Protein AF-A0A6H1UCH4-F1 (afdb_monomer_lite)

Radius of gyration: 14.79 Å; chains: 1; bounding box: 41×30×44 Å

Sequence (130 aa):
MLDKYSFKKVGDIELVNDIPLFTNTNFDQRHGYVYLWLEKSAHASTIVYVGKAGKTLKNRCRQHINGFKNSVTGKKHAQRFRNGFSTGCIYEIYARKSDCHAMLDEQDIPMECVEEIAFIKKFKPIWNSA

Organism: NCBI:txid2724191

Foldseek 3Di:
DCVVVPWDFAFWWDQDPLATATPPGPWDQAFQKKKFKWKDDPPDIAGQDIDHGRGTPVVVRVVLSVCCPPPPLSVVVSVVVVVSVVVVIIITMIMDHAAAQDDPNDGRHHCNVVVSVVVCVVRVRNSPDD

Secondary structure (DSSP, 8-state):
-GGGGT-EEEEEEEEETTEEEEES----S---EEEEEEEE-SS-EEEEEEEEESS-HHHHHHHHHHHHHH-HHHHHHHHHHHHHHHTT-EEEEEEEEPPEEEETTEEEEE-HHHHHHHHHHHH--TTS--

Structure (mmCIF, N/CA/C/O backbone):
data_AF-A0A6H1UCH4-F1
#
_entry.id   AF-A0A6H1UCH4-F1
#
loop_
_atom_site.group_PDB
_atom_site.id
_atom_site.type_symbol
_atom_site.label_atom_id
_atom_site.label_alt_id
_atom_site.label_comp_id
_atom_site.label_asym_id
_atom_site.label_entity_id
_atom_site.label_seq_id
_atom_site.pdbx_PDB_ins_code
_atom_site.Cartn_x
_atom_site.Cartn_y
_atom_site.Cartn_z
_atom_site.occupancy
_atom_site.B_iso_or_equiv
_atom_site.auth_seq_id
_atom_site.auth_comp_id
_atom_site.auth_asym_id
_atom_site.auth_atom_id
_atom_site.pdbx_PDB_model_num
ATOM 1 N N . MET A 1 1 ? -14.579 -3.007 -9.261 1.00 67.50 1 MET A N 1
ATOM 2 C CA . MET A 1 1 ? -13.879 -1.717 -9.532 1.00 67.50 1 MET A CA 1
ATOM 3 C C . MET A 1 1 ? -12.371 -1.918 -9.620 1.00 67.50 1 MET A C 1
ATOM 5 O O . MET A 1 1 ? -11.774 -1.469 -10.590 1.00 67.50 1 MET A O 1
ATOM 9 N N . LEU A 1 2 ? -11.765 -2.588 -8.635 1.00 85.94 2 LEU A N 1
ATOM 10 C CA . LEU A 1 2 ? -10.325 -2.862 -8.590 1.00 85.94 2 LEU A CA 1
ATOM 11 C C . LEU A 1 2 ? -9.851 -3.833 -9.689 1.00 85.94 2 LEU A C 1
ATOM 13 O O . LEU A 1 2 ? -8.742 -3.670 -10.195 1.00 85.94 2 LEU A O 1
ATOM 17 N N . ASP A 1 3 ? -10.720 -4.744 -10.138 1.00 87.00 3 ASP A N 1
ATOM 18 C CA . ASP A 1 3 ? -10.412 -5.724 -11.195 1.00 87.00 3 ASP A CA 1
ATOM 19 C C . ASP A 1 3 ? -10.087 -5.070 -12.539 1.00 87.00 3 ASP A C 1
ATOM 21 O O . ASP A 1 3 ? -9.209 -5.537 -13.256 1.00 87.00 3 ASP A O 1
ATOM 25 N N . LYS A 1 4 ? -10.718 -3.923 -12.845 1.00 92.62 4 LYS A N 1
ATOM 26 C CA . LYS A 1 4 ? -10.417 -3.125 -14.049 1.00 92.62 4 LYS A CA 1
ATOM 27 C C . LYS A 1 4 ? -8.950 -2.682 -14.101 1.00 92.62 4 LYS A C 1
ATOM 29 O O . LYS A 1 4 ? -8.430 -2.401 -15.174 1.00 92.62 4 LYS A O 1
ATOM 34 N N . TYR A 1 5 ? -8.306 -2.588 -12.942 1.00 94.75 5 TYR A N 1
ATOM 35 C CA . TYR A 1 5 ? -6.913 -2.185 -12.791 1.00 94.75 5 TYR A CA 1
ATOM 36 C C . TYR A 1 5 ? -6.024 -3.354 -12.355 1.00 94.75 5 TYR A C 1
ATOM 38 O O . TYR A 1 5 ? -4.873 -3.134 -11.995 1.00 94.75 5 TYR A O 1
ATOM 46 N N . SER A 1 6 ? -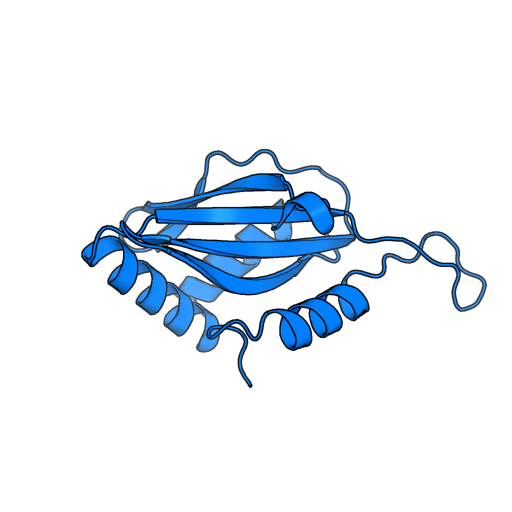6.525 -4.591 -12.377 1.00 95.50 6 SER A N 1
ATOM 47 C CA . SER A 1 6 ? -5.775 -5.801 -12.012 1.00 95.50 6 SER A CA 1
ATOM 48 C C . SER A 1 6 ? -5.205 -5.797 -10.587 1.00 95.50 6 SER A C 1
ATOM 50 O O . SER A 1 6 ? -4.222 -6.486 -10.311 1.00 95.50 6 SER A O 1
ATOM 52 N N . PHE A 1 7 ? -5.807 -5.038 -9.668 1.00 97.19 7 PHE A N 1
ATOM 53 C CA . PHE A 1 7 ? -5.459 -5.118 -8.251 1.00 97.19 7 PHE A CA 1
ATOM 54 C C . PHE A 1 7 ? -6.028 -6.399 -7.651 1.00 97.19 7 PHE A C 1
ATOM 56 O O . PHE A 1 7 ? -7.212 -6.690 -7.800 1.00 97.19 7 PHE A O 1
ATOM 63 N N . LYS A 1 8 ? -5.194 -7.136 -6.919 1.00 96.75 8 LYS A N 1
ATOM 64 C CA . LYS A 1 8 ? -5.592 -8.346 -6.193 1.00 96.75 8 LYS A CA 1
ATOM 65 C C . LYS A 1 8 ? -5.368 -8.150 -4.704 1.00 96.75 8 LYS A C 1
ATOM 67 O O . LYS A 1 8 ? -4.408 -7.482 -4.322 1.00 96.75 8 LYS A O 1
ATOM 72 N N . LYS A 1 9 ? -6.228 -8.737 -3.870 1.00 97.06 9 LYS A N 1
ATOM 73 C CA . LYS A 1 9 ? -6.005 -8.774 -2.422 1.00 97.06 9 LYS A CA 1
ATOM 74 C C . LYS A 1 9 ? -4.719 -9.554 -2.149 1.00 97.06 9 LYS A C 1
ATOM 76 O O . LYS A 1 9 ? -4.552 -10.661 -2.656 1.00 97.06 9 LYS A O 1
ATOM 81 N N . VAL A 1 10 ? -3.814 -8.967 -1.373 1.00 97.62 10 VAL A N 1
ATOM 82 C CA . VAL A 1 10 ? -2.509 -9.558 -1.031 1.00 97.62 10 VAL A CA 1
ATOM 83 C C . VAL A 1 10 ? -2.291 -9.698 0.472 1.00 97.62 10 VAL A C 1
ATOM 85 O O . VAL A 1 10 ? -1.241 -10.186 0.880 1.00 97.62 10 VAL A O 1
ATOM 88 N N . GLY A 1 11 ? -3.260 -9.291 1.289 1.00 98.06 11 GLY A N 1
ATOM 89 C CA . GLY A 1 11 ? -3.237 -9.462 2.736 1.00 98.06 11 GLY A CA 1
ATOM 90 C C . GLY A 1 11 ? -4.300 -8.627 3.438 1.00 98.06 11 GLY A C 1
ATOM 91 O O . GLY A 1 11 ? -5.063 -7.892 2.801 1.00 98.06 11 GLY A O 1
ATOM 92 N N . ASP A 1 12 ? -4.287 -8.727 4.756 1.00 98.38 12 ASP A N 1
ATOM 93 C CA . ASP A 1 12 ? -5.112 -7.962 5.680 1.00 98.38 12 ASP A CA 1
ATOM 94 C C . ASP A 1 12 ? -4.245 -6.979 6.470 1.00 98.38 12 ASP A C 1
ATOM 96 O O . ASP A 1 12 ? -3.012 -7.084 6.511 1.00 98.38 12 ASP A O 1
ATOM 100 N N . ILE A 1 13 ? -4.893 -5.990 7.077 1.00 98.50 13 ILE A N 1
ATOM 101 C CA . ILE A 1 13 ? -4.289 -5.141 8.097 1.00 98.50 13 ILE A CA 1
ATOM 102 C C . ILE A 1 13 ? -5.096 -5.367 9.368 1.00 98.50 13 ILE A C 1
ATOM 104 O O . ILE A 1 13 ? -6.315 -5.213 9.361 1.00 98.50 13 ILE A O 1
ATOM 108 N N . GLU A 1 14 ? -4.415 -5.725 10.449 1.00 97.81 14 GLU A N 1
ATOM 109 C CA . GLU A 1 14 ? -5.022 -6.065 11.735 1.00 97.81 14 GLU A CA 1
ATOM 110 C C . GLU A 1 14 ? -4.329 -5.307 12.865 1.00 97.81 14 GLU A C 1
ATOM 112 O O . GLU A 1 14 ? -3.151 -4.950 12.771 1.00 97.81 14 GLU A O 1
ATOM 117 N N . LEU A 1 15 ? -5.058 -5.057 13.950 1.00 97.19 15 LEU A N 1
ATOM 118 C CA . LEU A 1 15 ? -4.510 -4.422 15.139 1.00 97.19 15 LEU A CA 1
ATOM 119 C C . LEU A 1 15 ? -3.975 -5.496 16.099 1.00 97.19 15 LEU A C 1
ATOM 121 O O . LEU A 1 15 ? -4.747 -6.265 16.665 1.00 97.19 15 LEU A O 1
ATOM 125 N N . VAL A 1 16 ? -2.659 -5.537 16.316 1.00 95.56 16 VAL A N 1
ATOM 126 C CA . VAL A 1 16 ? -2.014 -6.471 17.255 1.00 95.56 16 VAL A CA 1
ATOM 127 C C . VAL A 1 16 ? -1.284 -5.662 18.316 1.00 95.56 16 VAL A C 1
ATOM 129 O O . VAL A 1 16 ? -0.370 -4.904 17.994 1.00 95.56 16 VAL A O 1
ATOM 132 N N . ASN A 1 17 ? -1.683 -5.810 19.583 1.00 93.50 17 ASN A N 1
ATOM 133 C CA . ASN A 1 17 ? -1.164 -5.004 20.698 1.00 93.50 17 ASN A CA 1
ATOM 134 C C . ASN A 1 17 ? -1.185 -3.494 20.387 1.00 93.50 17 ASN A C 1
ATOM 136 O O . ASN A 1 17 ? -0.187 -2.797 20.558 1.00 93.50 17 ASN A O 1
ATOM 140 N N . ASP A 1 18 ? -2.315 -3.015 19.858 1.00 92.94 18 ASP A N 1
ATOM 141 C CA . ASP A 1 18 ? -2.544 -1.615 19.474 1.00 92.94 18 ASP A CA 1
ATOM 142 C C . ASP A 1 18 ? -1.630 -1.066 18.351 1.00 92.94 18 ASP A C 1
ATOM 144 O O . ASP A 1 18 ? -1.526 0.143 18.115 1.00 92.94 18 ASP A O 1
ATOM 148 N N . ILE A 1 19 ? -0.960 -1.955 17.614 1.00 94.88 19 ILE A N 1
ATOM 149 C CA . ILE A 1 19 ? -0.114 -1.614 16.468 1.00 94.88 19 ILE A CA 1
ATOM 150 C C . ILE A 1 19 ? -0.716 -2.252 15.210 1.00 94.88 19 ILE A C 1
ATOM 152 O O . ILE A 1 19 ? -0.902 -3.470 15.187 1.00 94.88 19 ILE A O 1
ATOM 156 N N . PRO A 1 20 ? -0.981 -1.480 14.138 1.00 97.81 20 PRO A N 1
ATOM 157 C CA . PRO A 1 20 ? -1.406 -2.060 12.871 1.00 97.81 20 PRO A CA 1
ATOM 158 C C . PRO A 1 20 ? -0.281 -2.894 12.253 1.00 97.81 20 PRO A C 1
ATOM 160 O O . PRO A 1 20 ? 0.840 -2.404 12.070 1.00 97.81 20 PRO A O 1
ATOM 163 N N . LEU A 1 21 ? -0.583 -4.139 11.905 1.00 98.00 21 LEU A N 1
ATOM 164 C CA . LEU A 1 21 ? 0.314 -5.072 11.232 1.00 98.00 21 LE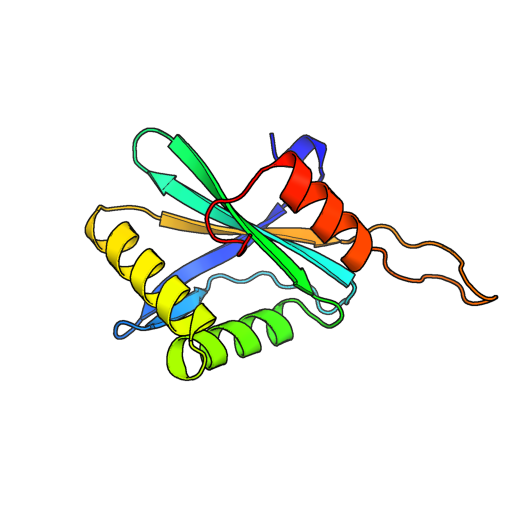U A CA 1
ATOM 165 C C . LEU A 1 21 ? -0.329 -5.591 9.948 1.00 98.00 21 LEU A C 1
ATOM 167 O O . LEU A 1 21 ? -1.546 -5.663 9.837 1.00 98.00 21 LEU A O 1
ATOM 171 N N . PHE A 1 22 ? 0.511 -5.972 8.987 1.00 97.88 22 PHE A N 1
ATOM 172 C CA . PHE A 1 22 ? 0.073 -6.635 7.761 1.00 97.88 22 PHE A CA 1
ATOM 173 C C . PHE A 1 22 ? 0.089 -8.148 7.987 1.00 97.88 22 PHE A C 1
ATOM 175 O O . PHE A 1 22 ? 1.156 -8.706 8.264 1.00 97.88 22 PHE A O 1
ATOM 182 N N . THR A 1 23 ? -1.066 -8.796 7.876 1.00 97.62 23 THR A N 1
ATOM 183 C CA . THR A 1 23 ? -1.272 -10.224 8.168 1.00 97.62 23 THR A CA 1
ATOM 184 C C . THR A 1 23 ? -1.911 -10.942 6.977 1.00 97.62 23 THR A C 1
ATOM 186 O O . THR A 1 23 ? -2.211 -10.321 5.954 1.00 97.62 23 THR A O 1
ATOM 189 N N . ASN A 1 24 ? -2.002 -12.278 7.044 1.00 96.50 24 ASN A N 1
ATOM 190 C CA . ASN A 1 24 ? -2.532 -13.139 5.972 1.00 96.50 24 ASN A CA 1
ATOM 191 C C . ASN A 1 24 ? -1.945 -12.825 4.584 1.00 96.50 24 ASN A C 1
ATOM 193 O O . ASN A 1 24 ? -2.632 -12.827 3.562 1.00 96.50 24 ASN A O 1
ATOM 197 N N . THR A 1 25 ? -0.654 -12.487 4.552 1.00 95.75 25 THR A N 1
ATOM 198 C CA . THR A 1 25 ? -0.038 -11.893 3.370 1.00 95.75 25 THR A CA 1
ATOM 199 C C . THR A 1 25 ? 0.361 -12.956 2.356 1.00 95.75 25 THR A C 1
ATOM 201 O O . THR A 1 25 ? 1.116 -13.868 2.695 1.00 95.75 25 THR A O 1
ATOM 204 N N . ASN A 1 26 ? -0.024 -12.776 1.096 1.00 94.94 26 ASN A N 1
ATOM 205 C CA . ASN A 1 26 ? 0.493 -13.542 -0.037 1.00 94.94 26 ASN A CA 1
ATOM 206 C C . ASN A 1 26 ? 1.364 -12.636 -0.916 1.00 94.94 26 ASN A C 1
ATOM 208 O O . ASN A 1 26 ? 1.003 -12.266 -2.036 1.00 94.94 26 ASN A O 1
ATOM 212 N N . PHE A 1 27 ? 2.486 -12.190 -0.350 1.00 92.50 27 PHE A N 1
ATOM 213 C CA . PHE A 1 27 ? 3.398 -11.296 -1.048 1.00 92.50 27 PHE A CA 1
ATOM 214 C C . PHE A 1 27 ? 4.322 -12.058 -1.983 1.00 92.50 27 PHE A C 1
ATOM 216 O O . PHE A 1 27 ? 5.138 -12.884 -1.583 1.00 92.50 27 PHE A O 1
ATOM 223 N N . ASP A 1 28 ? 4.241 -11.647 -3.231 1.00 86.69 28 ASP A N 1
ATOM 224 C CA . ASP A 1 28 ? 5.237 -11.859 -4.259 1.00 86.69 28 ASP A CA 1
ATOM 225 C C . ASP A 1 28 ? 6.632 -11.312 -3.854 1.00 86.69 28 ASP A C 1
ATOM 227 O O . ASP A 1 28 ? 6.739 -10.317 -3.125 1.00 86.69 28 ASP A O 1
ATOM 231 N N . GLN A 1 29 ? 7.709 -11.955 -4.325 1.00 90.38 29 GLN A N 1
ATOM 232 C CA . GLN A 1 29 ? 9.100 -11.531 -4.095 1.00 90.38 29 GLN A CA 1
ATOM 233 C C . GLN A 1 29 ? 9.651 -10.540 -5.134 1.00 90.38 29 GLN A C 1
ATOM 235 O O . GLN A 1 29 ? 10.756 -10.023 -4.968 1.00 90.38 29 GLN A O 1
ATOM 240 N N . ARG A 1 30 ? 8.899 -10.241 -6.189 1.00 92.69 30 ARG A N 1
ATOM 241 C CA . ARG A 1 30 ? 9.230 -9.240 -7.203 1.00 92.69 30 ARG A CA 1
ATOM 242 C C . ARG A 1 30 ? 9.098 -7.824 -6.633 1.00 92.69 30 ARG A C 1
ATOM 244 O O . ARG A 1 30 ? 8.497 -7.581 -5.584 1.00 92.69 30 ARG A O 1
ATOM 251 N N . HIS A 1 31 ? 9.672 -6.867 -7.350 1.00 93.69 31 HIS A N 1
ATOM 252 C CA . HIS A 1 31 ? 9.618 -5.437 -7.035 1.00 93.69 31 HIS A CA 1
ATOM 253 C C . HIS A 1 31 ? 8.653 -4.684 -7.960 1.00 93.69 31 HIS A C 1
ATOM 255 O O . HIS A 1 31 ? 8.083 -5.295 -8.854 1.00 93.69 31 HIS A O 1
ATOM 261 N N . GLY A 1 32 ? 8.463 -3.375 -7.784 1.00 96.38 32 GLY A N 1
ATOM 262 C CA . GLY A 1 32 ? 7.693 -2.539 -8.716 1.00 96.38 32 GLY A CA 1
ATOM 263 C C . GLY A 1 32 ? 6.186 -2.780 -8.641 1.00 96.38 32 GLY A C 1
ATOM 264 O O . GLY A 1 32 ? 5.579 -3.228 -9.609 1.00 96.38 32 GLY A O 1
ATOM 265 N N . TYR A 1 33 ? 5.600 -2.536 -7.469 1.00 97.81 33 TYR A N 1
ATOM 266 C CA . TYR A 1 33 ? 4.156 -2.650 -7.237 1.00 97.81 33 TYR A CA 1
ATOM 267 C C . TYR A 1 33 ? 3.556 -1.300 -6.888 1.00 97.81 33 TYR A C 1
ATOM 269 O O . TYR A 1 33 ? 4.154 -0.534 -6.129 1.00 97.81 33 TYR A O 1
ATOM 277 N N . VAL A 1 34 ? 2.316 -1.084 -7.312 1.00 98.12 34 VAL A N 1
ATOM 278 C CA . VAL A 1 34 ? 1.404 -0.157 -6.639 1.00 98.12 34 VAL A CA 1
ATOM 279 C C . VAL A 1 34 ? 0.480 -0.964 -5.738 1.00 98.12 34 VAL A C 1
ATOM 281 O O . VAL A 1 34 ? 0.017 -2.046 -6.107 1.00 98.12 34 VAL A O 1
ATOM 284 N N . TYR A 1 35 ? 0.214 -0.454 -4.542 1.00 98.19 35 TYR A N 1
ATOM 285 C CA . TYR A 1 35 ? -0.719 -1.046 -3.596 1.00 98.19 35 TYR A CA 1
ATOM 286 C C . TYR A 1 35 ? -1.689 -0.009 -3.043 1.00 98.19 35 TYR A C 1
ATOM 288 O O . TYR A 1 35 ? -1.442 1.196 -3.060 1.00 98.19 35 TYR A O 1
ATOM 296 N N . LEU A 1 36 ? -2.807 -0.517 -2.546 1.00 98.44 36 LEU A N 1
ATOM 297 C CA . LEU A 1 36 ? -3.907 0.229 -1.967 1.00 98.44 36 LEU A CA 1
ATOM 298 C C . LEU A 1 36 ? -4.159 -0.300 -0.563 1.00 98.44 36 LEU A C 1
ATOM 300 O O . LEU A 1 36 ? -4.064 -1.508 -0.334 1.00 98.44 36 LEU A O 1
ATOM 304 N N . TRP A 1 37 ? -4.548 0.584 0.347 1.00 98.56 37 TRP A N 1
ATOM 305 C CA . TRP A 1 37 ? -5.264 0.180 1.553 1.00 98.56 37 TRP A CA 1
ATOM 306 C C . TRP A 1 37 ? -6.742 0.461 1.348 1.00 98.56 37 TRP A C 1
ATOM 308 O O . TRP A 1 37 ? -7.131 1.582 1.003 1.00 98.56 37 TRP A O 1
ATOM 318 N N . LEU A 1 38 ? -7.547 -0.575 1.538 1.00 98.12 38 LEU A N 1
ATOM 319 C CA . LEU A 1 38 ? -8.990 -0.523 1.424 1.00 98.12 38 LEU A CA 1
ATOM 320 C C . LEU A 1 38 ? -9.589 -0.635 2.823 1.00 98.12 38 LEU A C 1
ATOM 322 O O . LEU A 1 38 ? -9.329 -1.607 3.525 1.00 98.12 38 LEU A O 1
ATOM 326 N N . GLU A 1 39 ? -10.379 0.355 3.212 1.00 98.12 39 GLU A N 1
ATOM 327 C CA . GLU A 1 39 ? -11.228 0.310 4.398 1.00 98.12 39 GLU A CA 1
ATOM 328 C C . GLU A 1 39 ? -12.598 -0.236 4.004 1.00 98.12 39 GLU A C 1
ATOM 330 O O . GLU A 1 39 ? -13.176 0.196 3.005 1.00 98.12 39 GLU A O 1
ATOM 335 N N . LYS A 1 40 ? -13.125 -1.178 4.780 1.00 97.62 40 LYS A N 1
ATOM 336 C CA . LYS A 1 40 ? -14.440 -1.785 4.576 1.00 97.62 40 LYS A CA 1
ATOM 337 C C . LYS A 1 40 ? -15.265 -1.582 5.834 1.00 97.62 40 LYS A C 1
ATOM 339 O O . LYS A 1 40 ? -14.899 -2.071 6.899 1.00 97.62 40 LYS A O 1
ATOM 344 N N . SER A 1 41 ? -16.372 -0.867 5.691 1.00 95.56 41 SER A N 1
ATOM 345 C CA . SER A 1 41 ? -17.405 -0.719 6.713 1.00 95.56 41 SER A CA 1
ATOM 346 C C . SER A 1 41 ? -18.646 -1.525 6.322 1.00 95.56 41 SER A C 1
ATOM 348 O O . SER A 1 41 ? -18.701 -2.120 5.244 1.00 95.56 41 SER A O 1
ATOM 350 N N . ALA A 1 42 ? -19.677 -1.510 7.169 1.00 92.06 42 ALA A N 1
ATOM 351 C CA . ALA A 1 42 ? -20.955 -2.162 6.877 1.00 92.06 42 ALA A CA 1
ATOM 352 C C . ALA A 1 42 ? -21.643 -1.641 5.598 1.00 92.06 42 ALA A C 1
ATOM 354 O O . ALA A 1 42 ? -22.483 -2.332 5.026 1.00 92.06 42 ALA A O 1
ATOM 355 N N . HIS A 1 43 ? -21.305 -0.429 5.150 1.00 91.00 43 HIS A N 1
ATOM 356 C CA . HIS A 1 43 ? -22.022 0.258 4.072 1.00 91.00 43 HIS A CA 1
ATOM 357 C C . HIS A 1 43 ? -21.167 0.533 2.836 1.00 91.00 43 HIS A C 1
ATOM 359 O O . HIS A 1 43 ? -21.715 0.758 1.758 1.00 91.00 43 HIS A O 1
ATOM 365 N N . ALA A 1 44 ? -19.838 0.553 2.968 1.00 93.94 44 ALA A N 1
ATOM 366 C CA . ALA A 1 44 ? -18.964 0.972 1.883 1.00 93.94 44 ALA A CA 1
ATOM 367 C C . ALA A 1 44 ? -17.578 0.326 1.946 1.00 93.94 44 ALA A C 1
ATOM 369 O O . ALA A 1 44 ? -17.092 -0.088 2.996 1.00 93.94 44 ALA A O 1
ATOM 370 N N . SER A 1 45 ? -16.925 0.287 0.786 1.00 95.56 45 SER A N 1
ATOM 371 C CA . SER A 1 45 ? -15.498 -0.002 0.656 1.00 95.56 45 SER A CA 1
ATOM 372 C C . SER A 1 45 ? -14.799 1.211 0.047 1.00 95.56 45 SER A C 1
ATOM 374 O O . SER A 1 45 ? -15.150 1.630 -1.057 1.00 95.56 45 SER A O 1
ATOM 376 N N . THR A 1 46 ? -13.809 1.757 0.747 1.00 96.38 46 THR A N 1
ATOM 377 C CA . THR A 1 46 ? -13.150 3.021 0.402 1.00 96.38 46 THR A CA 1
ATOM 378 C C . THR A 1 46 ? -11.646 2.826 0.302 1.00 96.38 46 THR A C 1
ATOM 380 O O . THR A 1 46 ? -11.014 2.280 1.204 1.00 96.38 46 THR A O 1
ATOM 383 N N . ILE A 1 47 ? -11.043 3.298 -0.790 1.00 97.94 47 ILE A N 1
ATOM 384 C CA . ILE A 1 47 ? -9.583 3.345 -0.918 1.00 97.94 47 ILE A CA 1
ATOM 385 C C . ILE A 1 47 ? -9.090 4.513 -0.066 1.00 97.94 47 ILE A C 1
ATOM 387 O O . ILE A 1 47 ? -9.285 5.675 -0.421 1.00 97.94 47 ILE A O 1
ATOM 391 N N . VAL A 1 48 ? -8.457 4.208 1.064 1.00 97.88 48 VAL A N 1
ATOM 392 C CA . VAL A 1 48 ? -7.994 5.235 2.008 1.00 97.88 48 VAL A CA 1
ATOM 393 C C . VAL A 1 48 ? -6.564 5.6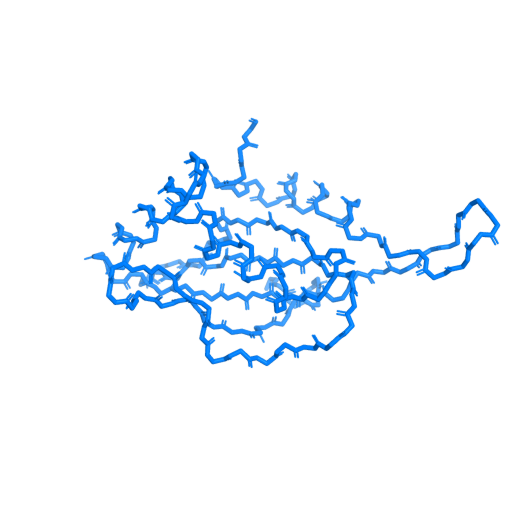70 1.736 1.00 97.88 48 VAL A C 1
ATOM 395 O O . VAL A 1 48 ? -6.217 6.805 2.048 1.00 97.88 48 VAL A O 1
ATOM 398 N N . TYR A 1 49 ? -5.751 4.811 1.117 1.00 98.44 49 TYR A N 1
ATOM 399 C CA . TYR A 1 49 ? -4.350 5.086 0.810 1.00 98.44 49 TYR A CA 1
ATOM 400 C C . TYR A 1 49 ? -3.911 4.382 -0.476 1.00 98.44 49 TYR A C 1
ATOM 402 O O . TYR A 1 49 ? -4.321 3.254 -0.748 1.00 98.44 49 TYR A O 1
ATOM 410 N N . VAL A 1 50 ? -3.040 5.037 -1.236 1.00 98.50 50 VAL A N 1
ATOM 411 C CA . VAL A 1 50 ? -2.308 4.506 -2.388 1.00 98.50 50 VAL A CA 1
ATOM 412 C C . VAL A 1 50 ? -0.821 4.625 -2.076 1.00 98.50 50 VAL A C 1
ATOM 414 O O . VAL A 1 50 ? -0.368 5.667 -1.610 1.00 98.50 50 VAL A O 1
ATOM 417 N N . GLY A 1 51 ? -0.041 3.592 -2.360 1.00 97.81 51 GLY A N 1
ATOM 418 C CA . GLY A 1 51 ? 1.405 3.673 -2.231 1.00 97.81 51 GLY A CA 1
ATOM 419 C C . GLY A 1 51 ? 2.140 2.801 -3.237 1.00 97.81 51 GLY A C 1
ATOM 420 O O . GLY A 1 51 ? 1.553 1.931 -3.877 1.00 97.81 51 GLY A O 1
ATOM 421 N N . LYS A 1 52 ? 3.457 2.985 -3.329 1.00 97.81 52 LYS A N 1
ATOM 422 C CA . LYS A 1 52 ? 4.332 2.157 -4.171 1.00 97.81 52 LYS A CA 1
ATOM 423 C C . LYS A 1 52 ? 5.354 1.325 -3.411 1.00 97.81 52 LYS A C 1
ATOM 425 O O . LYS A 1 52 ? 5.884 1.735 -2.371 1.00 97.81 52 LYS A O 1
ATOM 430 N N . ALA A 1 53 ? 5.724 0.180 -3.960 1.00 97.44 53 ALA A N 1
ATOM 431 C CA . ALA A 1 53 ? 6.840 -0.640 -3.515 1.00 97.44 53 ALA A CA 1
ATOM 432 C C . ALA A 1 53 ? 7.844 -0.806 -4.664 1.00 97.44 53 ALA A C 1
ATOM 434 O O . ALA A 1 53 ? 7.669 -1.655 -5.529 1.00 97.44 53 ALA A O 1
ATOM 435 N N . GLY A 1 54 ? 8.912 0.002 -4.646 1.00 93.81 54 GLY A N 1
ATOM 436 C CA . GLY A 1 54 ? 10.030 -0.136 -5.593 1.00 93.81 54 GLY A CA 1
ATOM 437 C C . GLY A 1 54 ? 10.989 -1.281 -5.245 1.00 93.81 54 GLY A C 1
ATOM 438 O O . GLY A 1 54 ? 11.763 -1.720 -6.079 1.00 93.81 54 GLY A O 1
ATOM 439 N N . LYS A 1 55 ? 10.910 -1.804 -4.012 1.00 94.06 55 LYS A N 1
ATOM 440 C CA . LYS A 1 55 ? 11.414 -3.138 -3.635 1.00 94.06 55 LYS A CA 1
ATOM 441 C C . LYS A 1 55 ? 10.210 -4.084 -3.508 1.00 94.06 55 LYS A C 1
ATOM 443 O O . LYS A 1 55 ? 9.172 -3.844 -4.110 1.00 94.06 55 LYS A O 1
ATOM 448 N N . THR A 1 56 ? 10.304 -5.125 -2.688 1.00 96.81 56 THR A N 1
ATOM 449 C CA . THR A 1 56 ? 9.179 -6.035 -2.426 1.00 96.81 56 THR A CA 1
ATOM 450 C C . THR A 1 56 ? 8.092 -5.398 -1.554 1.00 96.81 56 THR A C 1
ATOM 452 O O . THR A 1 56 ? 8.373 -4.538 -0.706 1.00 96.81 56 THR A O 1
ATOM 455 N N . LEU A 1 57 ? 6.850 -5.879 -1.691 1.00 97.56 57 LEU A N 1
ATOM 456 C CA . LEU A 1 57 ? 5.736 -5.506 -0.806 1.00 97.56 57 LEU A CA 1
ATOM 457 C C . LEU A 1 57 ? 6.054 -5.807 0.663 1.00 97.56 57 LEU A C 1
ATOM 459 O O . LEU A 1 57 ? 5.799 -4.972 1.528 1.00 97.56 57 LEU A O 1
ATOM 463 N N . LYS A 1 58 ? 6.709 -6.943 0.944 1.00 97.56 58 LYS A N 1
ATOM 464 C CA . LYS A 1 58 ? 7.161 -7.315 2.295 1.00 97.56 58 LYS A CA 1
ATOM 465 C C . LYS A 1 58 ? 8.064 -6.248 2.915 1.00 97.56 58 LYS A C 1
ATOM 467 O O . LYS A 1 58 ? 7.872 -5.862 4.069 1.00 97.56 58 LYS A O 1
ATOM 472 N N . ASN A 1 59 ? 9.033 -5.743 2.152 1.00 97.69 59 ASN A N 1
ATOM 473 C CA . ASN A 1 59 ? 9.926 -4.686 2.623 1.00 97.69 59 ASN A CA 1
ATOM 474 C C . ASN A 1 59 ? 9.168 -3.379 2.860 1.00 97.69 59 ASN A C 1
ATOM 476 O O . ASN A 1 59 ? 9.396 -2.720 3.874 1.00 97.69 59 ASN A O 1
ATOM 480 N N . ARG A 1 60 ? 8.231 -3.025 1.975 1.00 97.69 60 ARG A N 1
ATOM 481 C CA . ARG A 1 60 ? 7.404 -1.830 2.158 1.00 97.69 60 ARG A CA 1
ATOM 482 C C . ARG A 1 60 ? 6.504 -1.929 3.393 1.00 97.69 60 ARG A C 1
ATOM 484 O O . ARG A 1 60 ? 6.420 -0.969 4.152 1.00 97.69 60 ARG A O 1
ATOM 491 N N . CYS A 1 61 ? 5.895 -3.084 3.645 1.00 97.44 61 CYS A N 1
ATOM 492 C CA . CYS A 1 61 ? 5.076 -3.318 4.836 1.00 97.44 61 CYS A CA 1
ATOM 493 C C . CYS A 1 61 ? 5.896 -3.162 6.125 1.00 97.44 61 CYS A C 1
ATOM 495 O O . CYS A 1 61 ? 5.460 -2.491 7.056 1.00 97.44 61 CYS A O 1
ATOM 497 N N . ARG A 1 62 ? 7.130 -3.684 6.162 1.00 97.31 62 ARG A N 1
ATOM 498 C CA . ARG A 1 62 ? 8.054 -3.475 7.296 1.00 97.31 62 ARG A CA 1
ATOM 499 C C . ARG A 1 62 ? 8.370 -1.999 7.530 1.00 97.31 62 ARG A C 1
ATOM 501 O O . ARG A 1 62 ? 8.401 -1.554 8.674 1.00 97.31 62 ARG A O 1
ATOM 508 N N . GLN A 1 63 ? 8.582 -1.237 6.457 1.00 97.62 63 GLN A N 1
ATOM 509 C CA . GLN A 1 63 ? 8.807 0.207 6.556 1.00 97.62 63 GLN A CA 1
ATOM 510 C C . GLN A 1 63 ? 7.589 0.932 7.133 1.00 97.62 63 GLN A C 1
ATOM 512 O O . GLN A 1 63 ? 7.764 1.798 7.986 1.00 97.62 63 GLN A O 1
ATOM 517 N N . HIS A 1 64 ? 6.374 0.552 6.729 1.00 97.69 64 HIS A N 1
ATOM 518 C CA . HIS A 1 64 ? 5.140 1.090 7.308 1.00 97.69 64 HIS A CA 1
ATOM 519 C C . HIS A 1 64 ? 5.002 0.765 8.787 1.00 97.69 64 HIS A C 1
ATOM 521 O O . HIS A 1 64 ? 4.792 1.681 9.570 1.00 97.69 64 HIS A O 1
ATOM 527 N N . ILE A 1 65 ? 5.220 -0.491 9.188 1.00 97.62 65 ILE A N 1
ATOM 528 C CA . ILE A 1 65 ? 5.180 -0.900 10.603 1.00 97.62 65 ILE A CA 1
ATOM 529 C C . ILE A 1 65 ? 6.167 -0.073 11.437 1.00 97.62 65 ILE A C 1
ATOM 531 O O . ILE A 1 65 ? 5.830 0.399 12.523 1.00 97.62 65 ILE A O 1
ATOM 535 N N . ASN A 1 66 ? 7.382 0.147 10.929 1.00 97.81 66 ASN A N 1
ATOM 536 C CA . ASN A 1 66 ? 8.346 1.021 11.592 1.00 97.81 66 ASN A CA 1
ATOM 537 C C . ASN A 1 66 ? 7.859 2.481 11.633 1.00 97.81 66 ASN A C 1
ATOM 539 O O . ASN A 1 66 ? 7.954 3.148 12.662 1.00 97.81 66 ASN A O 1
ATOM 543 N N . GLY A 1 67 ? 7.295 2.974 10.529 1.00 97.00 67 GLY A N 1
ATOM 544 C CA . GLY A 1 67 ? 6.718 4.312 10.424 1.00 97.00 67 GLY A CA 1
ATOM 545 C C . GLY A 1 67 ? 5.564 4.548 11.398 1.00 97.00 67 GLY A C 1
ATOM 546 O O . GLY A 1 67 ? 5.514 5.602 12.025 1.00 97.00 67 GLY A O 1
ATOM 547 N N . PHE A 1 68 ? 4.688 3.564 11.602 1.00 97.00 68 PHE A N 1
ATOM 548 C CA . PHE A 1 68 ? 3.583 3.624 12.565 1.00 97.00 68 PHE A CA 1
ATOM 549 C C . PHE A 1 68 ? 4.057 3.943 13.985 1.00 97.00 68 PHE A C 1
ATOM 551 O O . PHE A 1 68 ? 3.343 4.600 14.739 1.00 97.00 68 PHE A O 1
ATOM 558 N N . LYS A 1 69 ? 5.284 3.538 14.328 1.00 94.94 69 LYS A N 1
ATOM 559 C CA . LYS A 1 69 ? 5.906 3.799 15.631 1.00 94.94 69 LYS A CA 1
ATOM 560 C C . LYS A 1 69 ? 6.727 5.083 15.648 1.00 94.94 69 LYS A C 1
ATOM 562 O O . LYS A 1 69 ? 6.730 5.794 16.648 1.00 94.94 69 LYS A O 1
ATOM 567 N N . ASN A 1 70 ? 7.414 5.384 14.547 1.00 96.62 70 ASN A N 1
ATOM 568 C CA . ASN A 1 70 ? 8.550 6.306 14.569 1.00 96.62 70 ASN A CA 1
ATOM 569 C C . ASN A 1 70 ? 8.382 7.564 13.704 1.00 96.62 70 ASN A C 1
ATOM 571 O O . ASN A 1 70 ? 9.102 8.531 13.929 1.00 96.62 70 ASN A O 1
ATOM 575 N N . SER A 1 71 ? 7.440 7.612 12.755 1.00 95.81 71 SER A N 1
ATOM 576 C CA . SER A 1 71 ? 7.251 8.778 11.876 1.00 95.81 71 SER A CA 1
ATOM 577 C C . SER A 1 71 ? 5.954 9.531 12.172 1.00 95.81 71 SER A C 1
ATOM 579 O O . SER A 1 71 ? 4.957 8.944 12.585 1.00 95.81 71 SER A O 1
ATOM 581 N N . VAL A 1 72 ? 5.943 10.848 11.939 1.00 95.81 72 VAL A N 1
ATOM 582 C CA . VAL A 1 72 ? 4.749 11.690 12.155 1.00 95.81 72 VAL A CA 1
ATOM 583 C C . VAL A 1 72 ? 3.575 11.201 11.301 1.00 95.81 72 VAL A C 1
ATOM 585 O O . VAL A 1 72 ? 2.481 10.977 11.815 1.00 95.81 72 VAL A O 1
ATOM 588 N N . THR A 1 73 ? 3.801 10.987 10.003 1.00 94.88 73 THR A N 1
ATOM 589 C CA . THR A 1 73 ? 2.770 10.489 9.080 1.00 94.88 73 THR A CA 1
ATOM 590 C C . THR A 1 73 ? 2.334 9.068 9.428 1.00 94.88 73 THR A C 1
ATOM 592 O O . THR A 1 73 ? 1.139 8.784 9.455 1.00 94.88 73 THR A O 1
ATOM 595 N N . GLY A 1 74 ? 3.278 8.185 9.765 1.00 96.44 74 GLY A N 1
ATOM 596 C CA . GLY A 1 74 ? 2.966 6.813 10.149 1.00 96.44 74 GLY A CA 1
ATOM 597 C C . GLY A 1 74 ? 2.139 6.747 11.431 1.00 96.44 74 GLY A C 1
ATOM 598 O O . GLY A 1 74 ? 1.139 6.037 11.460 1.00 96.44 74 GLY A O 1
ATOM 599 N N . LYS A 1 75 ? 2.463 7.544 12.455 1.00 97.19 75 LYS A N 1
ATOM 600 C CA . LYS A 1 75 ? 1.651 7.660 13.679 1.00 97.19 75 LYS A CA 1
ATOM 601 C C . LYS A 1 75 ? 0.227 8.140 13.385 1.00 97.19 75 LYS A C 1
ATOM 603 O O . LYS A 1 75 ? -0.722 7.602 13.948 1.00 97.19 75 LYS A O 1
ATOM 608 N N . LYS A 1 76 ? 0.055 9.101 12.465 1.00 97.12 76 LYS A N 1
ATOM 609 C CA . LYS A 1 76 ? -1.279 9.539 12.011 1.00 97.12 76 LYS A CA 1
ATOM 610 C C . LYS A 1 76 ? -2.050 8.401 11.336 1.00 97.12 76 LYS A C 1
ATOM 612 O O . LYS A 1 76 ? -3.231 8.232 11.619 1.00 97.12 76 LYS A O 1
ATOM 617 N N . HIS A 1 77 ? -1.411 7.614 10.469 1.00 97.50 77 HIS A N 1
ATOM 618 C CA . HIS A 1 77 ? -2.049 6.434 9.869 1.00 97.50 77 HIS A CA 1
ATOM 619 C C . HIS A 1 77 ? -2.401 5.379 10.918 1.00 97.50 77 HIS A C 1
ATOM 621 O O . HIS A 1 77 ? -3.517 4.872 10.904 1.00 97.50 77 HIS A O 1
ATOM 627 N N . ALA A 1 78 ? -1.506 5.110 11.870 1.00 97.88 78 ALA A N 1
ATOM 628 C CA . ALA A 1 78 ? -1.767 4.172 12.954 1.00 97.88 78 ALA A CA 1
ATOM 629 C C . ALA A 1 78 ? -2.983 4.584 13.790 1.00 97.88 78 ALA A C 1
ATOM 631 O O . ALA A 1 78 ? -3.843 3.755 14.070 1.00 97.88 78 ALA A O 1
ATOM 632 N N . GLN A 1 79 ? -3.109 5.876 14.108 1.00 97.94 79 GLN A N 1
ATOM 633 C CA . GLN A 1 79 ? -4.285 6.386 14.807 1.00 97.94 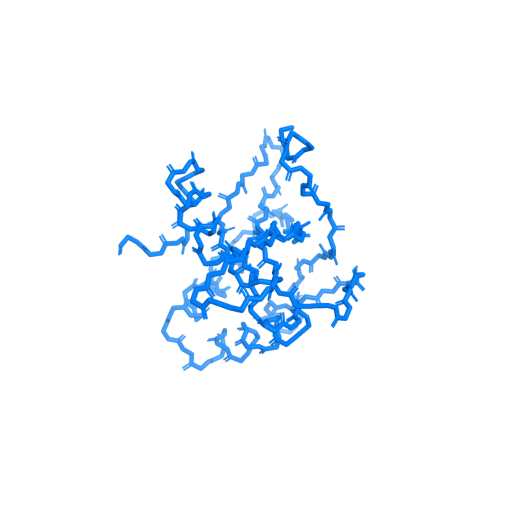79 GLN A CA 1
ATOM 634 C C . GLN A 1 79 ? -5.570 6.229 13.988 1.00 97.94 79 GLN A C 1
ATOM 636 O O . GLN A 1 79 ? -6.604 5.864 14.537 1.00 97.94 79 GLN A O 1
ATOM 641 N N . ARG A 1 80 ? -5.520 6.484 12.675 1.00 97.69 80 ARG A N 1
ATOM 642 C CA . ARG A 1 80 ? -6.688 6.312 11.800 1.00 97.69 80 ARG A CA 1
ATOM 643 C C . ARG A 1 80 ? -7.140 4.855 11.738 1.00 97.69 80 ARG A C 1
ATOM 645 O O . ARG A 1 80 ? -8.333 4.611 11.871 1.00 97.69 80 ARG A O 1
ATOM 652 N N . PHE A 1 81 ? -6.200 3.914 11.634 1.00 98.25 81 PHE A N 1
ATOM 653 C CA . PHE A 1 81 ? -6.502 2.487 11.743 1.00 98.25 81 PHE A CA 1
ATOM 654 C C . PHE A 1 81 ? -7.199 2.165 13.067 1.00 98.25 81 PHE A C 1
ATOM 656 O O . PHE A 1 81 ? -8.291 1.610 13.041 1.00 98.25 81 PHE A O 1
ATOM 663 N N . ARG A 1 82 ? -6.627 2.558 14.217 1.00 98.31 82 ARG A N 1
ATOM 664 C CA . ARG A 1 82 ? -7.245 2.327 15.541 1.00 98.31 82 ARG A CA 1
ATOM 665 C C . ARG A 1 82 ? -8.677 2.836 15.613 1.00 98.31 82 ARG A C 1
ATOM 667 O O . ARG A 1 82 ? -9.564 2.102 16.039 1.00 98.31 82 ARG A O 1
ATOM 674 N N . ASN A 1 83 ? -8.898 4.070 15.162 1.00 97.50 83 ASN A N 1
ATOM 675 C CA . ASN A 1 83 ? -10.227 4.667 15.143 1.00 97.50 83 ASN A CA 1
ATOM 676 C C . ASN A 1 83 ? -11.192 3.825 14.295 1.00 97.50 83 ASN A C 1
ATOM 678 O O . ASN A 1 83 ? -12.273 3.496 14.770 1.00 97.50 83 ASN A O 1
ATOM 682 N N . GLY A 1 84 ? -10.800 3.414 13.087 1.00 97.38 84 GLY A N 1
ATOM 683 C CA . GLY A 1 84 ? -11.673 2.603 12.239 1.00 97.38 84 GLY A CA 1
ATOM 684 C C . GLY A 1 84 ? -11.950 1.208 12.798 1.00 97.38 84 GLY A C 1
ATOM 685 O O . GLY A 1 84 ? -13.097 0.765 12.780 1.00 97.38 84 GLY A O 1
ATOM 686 N N . PHE A 1 85 ? -10.951 0.529 13.368 1.00 97.69 85 PHE A N 1
ATOM 687 C CA . PHE A 1 85 ? -11.180 -0.753 14.045 1.00 97.69 85 PHE A CA 1
ATOM 688 C C . PHE A 1 85 ? -12.154 -0.608 15.222 1.00 97.69 85 PHE A C 1
ATOM 690 O O . PHE A 1 85 ? -13.019 -1.462 15.398 1.00 97.69 85 PHE A O 1
ATOM 697 N N . SER A 1 86 ? -12.083 0.492 15.985 1.00 96.94 86 SER A N 1
ATOM 698 C CA . SER A 1 86 ? -13.023 0.754 17.088 1.00 96.94 86 SER A CA 1
ATOM 699 C C . SER A 1 86 ? -14.475 0.933 16.626 1.00 96.94 86 SER A C 1
ATOM 701 O O . SER A 1 86 ? -15.401 0.697 17.397 1.00 96.94 86 SER A O 1
ATOM 703 N N . THR A 1 87 ? -14.681 1.294 15.356 1.00 95.81 87 THR A N 1
ATOM 704 C CA . THR A 1 87 ? -16.000 1.423 14.721 1.00 95.81 87 THR A CA 1
ATOM 705 C C . THR A 1 87 ? -16.396 0.196 13.892 1.00 95.81 87 THR A C 1
ATOM 707 O O . THR A 1 87 ? -17.364 0.254 13.138 1.00 95.81 87 THR A O 1
ATOM 710 N N . GLY A 1 88 ? -15.654 -0.912 13.996 1.00 96.56 88 GLY A N 1
ATOM 711 C CA . GLY A 1 88 ? -15.936 -2.158 13.277 1.00 96.56 88 GLY A CA 1
ATOM 712 C C . GLY A 1 88 ? -15.486 -2.185 11.813 1.00 96.56 88 GLY A C 1
ATOM 713 O O . GLY A 1 88 ? -15.942 -3.042 11.058 1.00 96.56 88 GLY A O 1
ATOM 714 N N . CYS A 1 89 ? -14.608 -1.271 11.383 1.00 97.88 89 CYS A N 1
ATOM 715 C CA . CYS A 1 89 ? -14.026 -1.330 10.043 1.00 97.88 89 CYS A CA 1
ATOM 716 C C . CYS A 1 89 ? -12.985 -2.452 9.936 1.00 97.88 89 CYS A C 1
ATOM 718 O O . CYS A 1 89 ? -12.246 -2.739 10.879 1.00 97.88 89 CYS A O 1
ATOM 720 N N . ILE A 1 90 ? -12.885 -3.031 8.741 1.00 98.00 90 ILE A N 1
ATOM 721 C CA . ILE A 1 90 ? -11.859 -4.005 8.357 1.00 98.00 90 ILE A CA 1
ATOM 722 C C . ILE A 1 90 ? -10.958 -3.364 7.305 1.00 98.00 90 ILE A C 1
ATOM 724 O O . ILE A 1 90 ? -11.426 -2.586 6.471 1.00 98.00 90 ILE A O 1
ATOM 728 N N . TYR A 1 91 ? -9.674 -3.709 7.317 1.00 98.56 91 TYR A N 1
ATOM 729 C CA . TYR A 1 91 ? -8.702 -3.164 6.380 1.00 98.56 91 TYR A CA 1
ATOM 730 C C . TYR A 1 91 ? -8.007 -4.264 5.584 1.00 98.56 91 TYR A C 1
ATOM 732 O O . TYR A 1 91 ? -7.525 -5.251 6.131 1.00 98.56 91 TYR A O 1
ATOM 740 N N . GLU A 1 92 ? -7.926 -4.064 4.274 1.00 98.31 92 GLU A N 1
ATOM 741 C CA . GLU A 1 92 ? -7.308 -4.996 3.333 1.00 98.31 92 GLU A CA 1
ATOM 742 C C . GLU A 1 92 ? -6.218 -4.279 2.530 1.00 98.31 92 GLU A C 1
ATOM 744 O O . GLU A 1 92 ? -6.342 -3.094 2.202 1.00 98.31 92 GLU A O 1
ATOM 749 N N . ILE A 1 93 ? -5.160 -5.004 2.160 1.00 98.25 93 ILE A N 1
ATOM 750 C CA . ILE A 1 93 ? -4.159 -4.522 1.207 1.00 98.25 93 ILE A CA 1
ATOM 751 C C . ILE A 1 93 ? -4.373 -5.191 -0.150 1.00 98.25 93 ILE A C 1
ATOM 753 O O . ILE A 1 93 ? -4.412 -6.417 -0.273 1.00 98.25 93 ILE A O 1
ATOM 757 N N . TYR A 1 94 ? -4.480 -4.366 -1.187 1.00 98.25 94 TYR A N 1
ATOM 758 C CA . TYR A 1 94 ? -4.535 -4.806 -2.577 1.00 98.25 94 TYR A CA 1
ATOM 759 C C . TYR A 1 94 ? -3.280 -4.349 -3.294 1.00 98.25 94 TYR A C 1
ATOM 761 O O . TYR A 1 94 ? -2.813 -3.243 -3.050 1.00 98.25 94 TYR A O 1
ATOM 769 N N . ALA A 1 95 ? -2.745 -5.152 -4.204 1.00 97.75 95 ALA A N 1
ATOM 770 C CA . ALA A 1 95 ? -1.601 -4.755 -5.011 1.00 97.75 95 ALA A CA 1
ATOM 771 C C . ALA A 1 95 ? -1.749 -5.204 -6.463 1.00 97.75 95 ALA A C 1
ATOM 773 O O . ALA A 1 95 ? -2.385 -6.218 -6.759 1.00 97.75 95 ALA A O 1
ATOM 774 N N . ARG A 1 96 ? -1.128 -4.439 -7.360 1.00 96.50 96 ARG A N 1
ATOM 775 C CA . ARG A 1 96 ? -0.854 -4.829 -8.742 1.00 96.50 96 ARG A CA 1
ATOM 776 C C . ARG A 1 96 ? 0.639 -4.692 -9.005 1.00 96.50 96 ARG A C 1
ATOM 778 O O . ARG A 1 96 ? 1.291 -3.800 -8.459 1.00 96.50 96 ARG A O 1
ATOM 785 N N . LYS A 1 97 ? 1.165 -5.579 -9.842 1.00 96.62 97 LYS A N 1
ATOM 786 C CA . LYS A 1 97 ? 2.485 -5.403 -10.441 1.00 96.62 97 LYS A CA 1
ATOM 787 C C . LYS A 1 97 ? 2.363 -4.273 -11.465 1.00 96.62 97 LYS A C 1
ATOM 789 O O . LYS A 1 97 ? 1.427 -4.301 -12.263 1.00 96.62 97 LYS A O 1
ATOM 794 N N . SER A 1 98 ? 3.250 -3.291 -11.389 1.00 96.12 98 SER A N 1
ATOM 795 C CA . SER A 1 98 ? 3.261 -2.179 -12.336 1.00 96.12 98 SER A CA 1
ATOM 796 C C . SER A 1 98 ? 3.781 -2.631 -13.688 1.00 96.12 98 SER A C 1
ATOM 798 O O . SER A 1 98 ? 4.594 -3.561 -13.761 1.00 96.12 98 SER A O 1
ATOM 800 N N . ASP A 1 99 ? 3.342 -1.937 -14.729 1.00 95.06 99 ASP A N 1
ATOM 801 C CA . ASP A 1 99 ? 3.874 -2.136 -16.069 1.00 95.06 99 ASP A CA 1
ATOM 802 C C . ASP A 1 99 ? 5.353 -1.710 -16.100 1.00 95.06 99 ASP A C 1
ATOM 804 O O . ASP A 1 99 ? 5.807 -0.916 -15.267 1.00 95.06 99 ASP A O 1
ATOM 808 N N . CYS A 1 100 ? 6.115 -2.260 -17.043 1.00 95.31 100 CYS A N 1
ATOM 809 C CA . CYS A 1 100 ? 7.511 -1.895 -17.255 1.00 95.31 100 CYS A CA 1
ATOM 810 C C . CYS A 1 100 ? 7.682 -1.207 -18.612 1.00 95.31 100 CYS A C 1
ATOM 812 O O . CYS A 1 100 ? 6.994 -1.547 -19.573 1.00 95.31 100 CYS A O 1
ATOM 814 N N . HIS A 1 101 ? 8.614 -0.261 -18.695 1.00 96.31 101 HIS A N 1
ATOM 815 C CA . HIS A 1 101 ? 8.964 0.438 -19.930 1.00 96.31 101 HIS A CA 1
ATOM 816 C C . HIS A 1 101 ? 10.481 0.548 -20.097 1.00 96.31 101 HIS A C 1
ATOM 818 O O . HIS A 1 101 ? 11.224 0.527 -19.120 1.00 96.31 101 HIS A O 1
ATOM 824 N N . ALA A 1 102 ? 10.934 0.696 -21.342 1.00 96.12 102 ALA A N 1
ATOM 825 C CA . ALA A 1 102 ? 12.318 1.044 -21.637 1.00 96.12 102 ALA A CA 1
ATOM 826 C C . ALA A 1 102 ? 12.551 2.549 -21.434 1.00 96.12 102 ALA A C 1
ATOM 828 O O . ALA A 1 102 ? 11.718 3.365 -21.842 1.00 96.12 102 ALA A O 1
ATOM 829 N N . MET A 1 103 ? 13.670 2.926 -20.815 1.00 94.56 103 MET A N 1
ATOM 830 C CA . MET A 1 103 ? 14.030 4.324 -20.565 1.00 94.56 103 MET A CA 1
ATOM 831 C C . MET A 1 103 ? 15.544 4.466 -20.380 1.00 94.56 103 MET A C 1
ATOM 833 O O . MET A 1 103 ? 16.137 3.680 -19.654 1.00 94.56 103 MET A O 1
ATOM 837 N N . LEU A 1 104 ? 16.152 5.498 -20.984 1.00 95.25 104 LEU A N 1
ATOM 838 C CA . LEU A 1 104 ? 17.602 5.765 -20.904 1.00 95.25 104 LEU A CA 1
ATOM 839 C C . LEU A 1 104 ? 18.458 4.541 -21.290 1.00 95.25 104 LEU A C 1
ATOM 841 O O . LEU A 1 104 ? 19.380 4.186 -20.568 1.00 95.25 104 LEU A O 1
ATOM 845 N N . ASP A 1 105 ? 18.104 3.877 -22.394 1.00 96.44 105 ASP A N 1
ATOM 846 C CA . ASP A 1 105 ? 18.729 2.638 -22.897 1.00 96.44 105 ASP A CA 1
ATOM 847 C C . ASP A 1 105 ? 18.609 1.402 -21.980 1.00 96.44 105 ASP A C 1
ATOM 849 O O . ASP A 1 105 ? 19.006 0.303 -22.367 1.00 96.44 105 ASP A O 1
ATOM 853 N N . GLU A 1 106 ? 17.961 1.534 -20.821 1.00 96.50 106 GLU A N 1
ATOM 854 C CA . GLU A 1 106 ? 17.656 0.432 -19.912 1.00 96.50 106 GLU A CA 1
ATOM 855 C C . GLU A 1 106 ? 16.270 -0.165 -20.197 1.00 96.50 106 GLU A C 1
ATOM 857 O O . GLU A 1 106 ? 15.314 0.541 -20.538 1.00 96.50 106 GLU A O 1
ATOM 862 N N . GLN A 1 107 ? 16.148 -1.484 -20.039 1.00 95.06 107 GLN A N 1
ATOM 863 C CA . GLN A 1 107 ? 14.897 -2.231 -20.213 1.00 95.06 107 GLN A CA 1
ATOM 864 C C . GLN A 1 107 ? 14.218 -2.516 -18.866 1.00 95.06 107 GLN A C 1
ATOM 866 O O . GLN A 1 1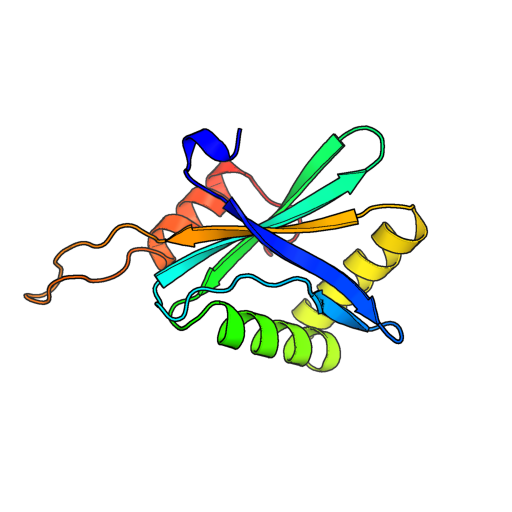07 ? 14.817 -2.386 -17.801 1.00 95.06 107 GLN A O 1
ATOM 871 N N . ASP A 1 108 ? 12.951 -2.933 -18.920 1.00 92.94 108 ASP A N 1
ATOM 872 C CA . ASP A 1 108 ? 12.188 -3.429 -17.768 1.00 92.94 108 ASP A CA 1
ATOM 873 C C . ASP A 1 108 ? 12.066 -2.465 -16.569 1.00 92.94 108 ASP A C 1
ATOM 875 O O . ASP A 1 108 ? 11.863 -2.905 -15.431 1.00 92.94 108 ASP A O 1
ATOM 879 N N . ILE A 1 109 ? 12.112 -1.147 -16.800 1.00 95.81 109 ILE A N 1
ATOM 880 C CA . ILE A 1 109 ? 11.980 -0.142 -15.739 1.00 95.81 109 ILE A CA 1
ATOM 881 C C . ILE A 1 109 ? 10.543 -0.139 -15.205 1.00 95.81 109 ILE A C 1
ATOM 883 O O . ILE A 1 109 ? 9.620 0.207 -15.949 1.00 95.81 109 ILE A O 1
ATOM 887 N N . PRO A 1 110 ? 10.314 -0.498 -13.927 1.00 95.69 110 PRO A N 1
ATOM 888 C CA . PRO A 1 110 ? 8.966 -0.559 -13.385 1.00 95.69 110 PRO A CA 1
ATOM 889 C C . PRO A 1 110 ? 8.362 0.840 -13.214 1.00 95.69 110 PRO A C 1
ATOM 891 O O . PRO A 1 110 ? 9.002 1.776 -12.731 1.00 95.69 110 PRO A O 1
ATOM 894 N N . MET A 1 111 ? 7.092 0.976 -13.587 1.00 97.19 111 MET A N 1
ATOM 895 C CA . MET A 1 111 ? 6.394 2.260 -13.624 1.00 97.19 111 MET A CA 1
ATOM 896 C C . MET A 1 111 ? 5.628 2.573 -12.334 1.00 97.19 111 MET A C 1
ATOM 898 O O . MET A 1 111 ? 4.744 3.430 -12.334 1.00 97.19 111 MET A O 1
ATOM 902 N N . GLU A 1 112 ? 5.947 1.938 -11.197 1.00 97.31 112 GLU A N 1
ATOM 903 C CA . GLU A 1 112 ? 5.167 2.097 -9.961 1.00 97.31 112 GLU A CA 1
ATOM 904 C C . GLU A 1 112 ? 5.149 3.528 -9.428 1.00 97.31 112 GLU A C 1
ATOM 906 O O . GLU A 1 112 ? 4.183 3.923 -8.782 1.00 97.31 112 GLU A O 1
ATOM 911 N N . CYS A 1 113 ? 6.190 4.318 -9.703 1.00 96.62 113 CYS A N 1
ATOM 912 C CA . CYS A 1 113 ? 6.216 5.730 -9.325 1.00 96.62 113 CYS A CA 1
ATOM 913 C C . CYS A 1 113 ? 5.178 6.547 -10.105 1.00 96.62 113 CYS A C 1
ATOM 915 O O . CYS A 1 113 ? 4.475 7.372 -9.527 1.00 96.62 113 CYS A O 1
ATOM 917 N N . VAL A 1 114 ? 5.065 6.307 -11.412 1.00 97.19 114 VAL A N 1
ATOM 918 C CA . VAL A 1 114 ? 4.123 7.025 -12.282 1.00 97.19 114 VAL A CA 1
ATOM 919 C C . VAL A 1 114 ? 2.697 6.545 -12.027 1.00 97.19 114 VAL A C 1
ATOM 921 O O . VAL A 1 114 ? 1.781 7.359 -11.890 1.00 97.19 114 VAL A O 1
ATOM 924 N N . GLU A 1 115 ? 2.511 5.231 -11.892 1.00 97.75 115 GLU A N 1
ATOM 925 C CA . GLU A 1 115 ? 1.215 4.644 -11.562 1.00 97.75 115 GLU A CA 1
ATOM 926 C C . GLU A 1 115 ? 0.702 5.121 -10.190 1.00 97.75 115 GLU A C 1
ATOM 928 O O . GLU A 1 115 ? -0.473 5.465 -10.080 1.00 97.75 115 GLU A O 1
ATOM 933 N N . GLU A 1 116 ? 1.552 5.218 -9.156 1.00 98.12 116 GLU A N 1
ATOM 934 C CA . GLU A 1 116 ? 1.169 5.759 -7.838 1.00 98.12 116 GLU A CA 1
ATOM 935 C C . GLU A 1 116 ? 0.576 7.168 -7.967 1.00 98.12 116 GLU A C 1
ATOM 937 O O . GLU A 1 116 ? -0.521 7.423 -7.466 1.00 98.12 116 GLU A O 1
ATOM 942 N N . ILE A 1 117 ? 1.241 8.062 -8.706 1.00 97.94 117 ILE A N 1
ATOM 943 C CA . ILE A 1 117 ? 0.751 9.426 -8.955 1.00 97.94 117 ILE A CA 1
ATOM 944 C C . ILE A 1 117 ? -0.607 9.392 -9.668 1.00 97.94 117 ILE A C 1
ATOM 946 O O . ILE A 1 117 ? -1.534 10.114 -9.283 1.00 97.94 117 ILE A O 1
ATOM 950 N N . ALA A 1 118 ? -0.748 8.557 -10.699 1.00 97.81 118 ALA A N 1
ATOM 951 C CA . ALA A 1 118 ? -1.991 8.430 -11.452 1.00 97.81 118 ALA A CA 1
ATOM 952 C C . ALA A 1 118 ? -3.142 7.919 -10.571 1.00 97.81 118 ALA A C 1
ATOM 954 O O . ALA A 1 118 ? -4.243 8.476 -10.608 1.00 97.81 118 ALA A O 1
ATOM 955 N N . PHE A 1 119 ? -2.897 6.906 -9.738 1.00 97.69 119 PHE A N 1
ATOM 956 C CA . PHE A 1 119 ? -3.907 6.337 -8.849 1.00 97.69 119 PHE A CA 1
ATOM 957 C C . PHE A 1 119 ? -4.270 7.262 -7.687 1.00 97.69 119 PHE A C 1
ATOM 959 O O . PHE A 1 119 ? -5.449 7.334 -7.344 1.00 97.69 119 PHE A O 1
ATOM 966 N N . ILE A 1 120 ? -3.327 8.037 -7.143 1.00 97.75 120 ILE A N 1
ATOM 967 C CA . ILE A 1 120 ? -3.640 9.093 -6.167 1.00 97.75 120 ILE A CA 1
ATOM 968 C C . ILE A 1 120 ? -4.577 10.128 -6.798 1.00 97.75 120 ILE A C 1
ATOM 970 O O . ILE A 1 120 ? -5.629 10.421 -6.235 1.00 97.75 120 ILE A O 1
ATOM 974 N N . LYS A 1 121 ? -4.261 10.641 -7.995 1.00 97.12 121 LYS A N 1
ATOM 975 C CA . LYS A 1 121 ? -5.124 11.616 -8.692 1.00 97.12 121 LYS A CA 1
ATOM 976 C C . LYS A 1 121 ? -6.508 11.053 -8.999 1.00 97.12 121 LYS A C 1
ATOM 978 O O . LYS A 1 121 ? -7.506 11.767 -8.913 1.00 97.12 121 LYS A O 1
ATOM 983 N N . LYS A 1 122 ? -6.559 9.776 -9.373 1.00 96.44 122 LYS A N 1
ATOM 984 C CA . LYS A 1 122 ? -7.783 9.088 -9.767 1.00 96.44 122 LYS A CA 1
ATOM 985 C C . LYS A 1 122 ? -8.702 8.795 -8.586 1.00 96.44 122 LYS A C 1
ATOM 987 O O . LYS A 1 122 ? -9.896 9.061 -8.679 1.00 96.44 122 LYS A O 1
ATOM 992 N N . PHE A 1 123 ? -8.164 8.203 -7.523 1.00 96.19 123 PHE A N 1
ATOM 993 C CA . PHE A 1 123 ? -8.951 7.741 -6.381 1.00 96.19 123 PHE A CA 1
ATOM 994 C C . PHE A 1 123 ? -9.082 8.792 -5.281 1.00 96.19 123 PHE A C 1
ATOM 996 O O . PHE A 1 123 ? -9.969 8.661 -4.446 1.00 96.19 123 PHE A O 1
ATOM 1003 N N . LYS A 1 124 ? -8.234 9.830 -5.291 1.00 96.50 124 LYS A N 1
ATOM 1004 C CA . LYS A 1 124 ? -8.186 10.902 -4.284 1.00 96.50 124 LYS A CA 1
ATOM 1005 C C . LYS A 1 124 ? -8.258 10.360 -2.843 1.00 96.50 124 LYS A C 1
ATOM 1007 O O . LYS A 1 124 ? -9.103 10.802 -2.064 1.00 96.50 124 LYS A O 1
ATOM 1012 N N . PRO A 1 125 ? -7.408 9.376 -2.495 1.00 97.06 125 PRO A N 1
ATOM 1013 C CA . PRO A 1 125 ? -7.434 8.737 -1.185 1.00 97.06 125 PRO A CA 1
ATOM 1014 C C . PRO A 1 125 ? -7.134 9.748 -0.075 1.00 97.06 125 PRO A C 1
ATOM 1016 O O . PRO A 1 125 ? -6.143 10.475 -0.122 1.00 97.06 125 PRO A O 1
ATOM 1019 N N . ILE A 1 126 ? -7.968 9.752 0.962 1.00 95.69 126 ILE A N 1
ATOM 1020 C CA . ILE A 1 126 ? -7.912 10.742 2.046 1.00 95.69 126 ILE A CA 1
ATOM 1021 C C . ILE A 1 126 ? -6.662 10.638 2.935 1.00 95.69 126 ILE A C 1
ATOM 1023 O O . ILE A 1 126 ? -6.406 11.534 3.744 1.00 95.69 126 ILE A O 1
ATOM 1027 N N . TRP A 1 127 ? -5.898 9.539 2.867 1.00 96.69 127 TRP A N 1
ATOM 1028 C CA . TRP A 1 127 ? -4.685 9.371 3.673 1.00 96.69 127 TRP A CA 1
ATOM 1029 C C . TRP A 1 127 ? -3.394 9.623 2.911 1.00 96.69 127 TRP A C 1
ATOM 1031 O O . TRP A 1 127 ? -2.356 9.740 3.561 1.00 96.69 127 TRP A O 1
ATOM 1041 N N . ASN A 1 128 ? -3.429 9.775 1.590 1.00 95.06 128 ASN A N 1
ATOM 1042 C CA . ASN A 1 128 ? -2.295 10.366 0.897 1.00 95.06 128 ASN A CA 1
ATOM 1043 C C . ASN A 1 128 ? -2.270 11.849 1.256 1.00 95.06 128 ASN A C 1
ATOM 1045 O O . ASN A 1 128 ? -3.247 12.557 1.028 1.00 95.06 128 ASN A O 1
ATOM 1049 N N . SER A 1 129 ? -1.187 12.293 1.894 1.00 74.19 129 SER A N 1
ATOM 1050 C CA . SER A 1 129 ? -0.983 13.710 2.184 1.00 74.19 129 SER A CA 1
ATOM 1051 C C . SER A 1 129 ? -1.136 14.507 0.886 1.00 74.19 129 SER A C 1
ATOM 1053 O O . SER A 1 129 ? -0.515 14.140 -0.114 1.00 74.19 129 SER A O 1
ATOM 1055 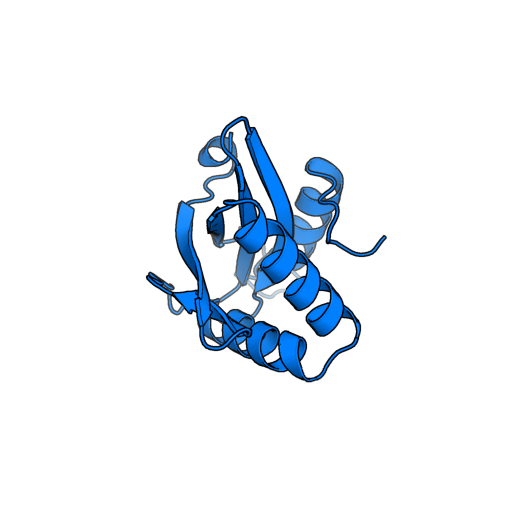N N . ALA A 1 130 ? -1.980 15.540 0.915 1.00 44.41 130 ALA A N 1
ATOM 1056 C CA . ALA A 1 130 ? -1.968 16.591 -0.097 1.00 44.41 130 ALA A CA 1
ATOM 1057 C C . ALA A 1 130 ? -0.627 17.337 -0.073 1.00 44.41 130 ALA A C 1
ATOM 1059 O O . ALA A 1 130 ? -0.035 17.428 1.032 1.00 44.41 130 ALA A O 1
#

InterPro domains:
  IPR000305 GIY-YIG endonuclease [PF01541] (32-100)
  IPR000305 GIY-YIG endonuclease [PS50164] (30-129)
  IPR035901 GIY-YIG endonuclease superfamily [SSF82771] (32-128)
  IPR053748 Host DNA Degradation Endonuclease [G3DSA:3.40.1440.40] (1-130)

pLDDT: mean 95.57, std 5.94, range [44.41, 98.56]